Protein AF-A0A7X9J8P0-F1 (afdb_monomer_lite)

Sequence (40 aa):
GTVYVGGEEWSARSDEMIAAGSSVKVINREGLVLIVEPVK

Foldseek 3Di:
DWDQDPNDIAAEDEPDDDDPPFDWDFDDDDDRYTYIDGDD

Radius of gyration: 9.19 Å; chains: 1; bounding box: 21×20×23 Å

pLDDT: mean 96.28, std 2.79, range [80.81, 98.19]

Structure (mmCIF, N/CA/C/O backbone):
data_AF-A0A7X9J8P0-F1
#
_entry.id   AF-A0A7X9J8P0-F1
#
loop_
_atom_site.group_PDB
_atom_site.id
_atom_site.type_symbol
_atom_site.label_atom_id
_atom_site.label_alt_id
_atom_site.label_comp_id
_atom_site.label_asym_id
_atom_site.label_entity_id
_atom_site.label_seq_id
_atom_site.pdbx_PDB_ins_code
_atom_site.Cartn_x
_atom_site.Cartn_y
_atom_site.Cartn_z
_atom_site.occupancy
_atom_site.B_iso_or_equiv
_atom_site.auth_seq_id
_atom_site.auth_comp_id
_atom_site.auth_asym_id
_atom_site.auth_atom_id
_atom_site.pdbx_PDB_model_num
ATOM 1 N N . GLY A 1 1 ? 4.240 9.210 0.249 1.00 95.56 1 GLY A N 1
ATOM 2 C CA . GLY A 1 1 ? 4.894 8.871 1.525 1.00 95.56 1 GLY A CA 1
ATOM 3 C C . GLY A 1 1 ? 5.542 7.511 1.406 1.00 95.56 1 GLY A C 1
ATOM 4 O O . GLY A 1 1 ? 5.697 7.025 0.289 1.00 95.56 1 GLY A O 1
ATOM 5 N N . THR A 1 2 ? 5.884 6.903 2.535 1.00 97.38 2 THR A N 1
ATOM 6 C CA . THR A 1 2 ? 6.356 5.516 2.603 1.00 97.38 2 THR A CA 1
ATOM 7 C C . THR A 1 2 ? 5.448 4.696 3.512 1.00 97.38 2 THR A C 1
ATOM 9 O O . THR A 1 2 ? 4.787 5.241 4.398 1.00 97.38 2 THR A O 1
ATOM 12 N N . VAL A 1 3 ? 5.362 3.396 3.247 1.00 97.50 3 VAL A N 1
ATOM 13 C CA . VAL A 1 3 ? 4.578 2.429 4.028 1.00 97.50 3 VAL A CA 1
ATOM 14 C C . VAL A 1 3 ? 5.422 1.186 4.268 1.00 97.50 3 VAL A C 1
ATOM 16 O O . VAL A 1 3 ? 6.240 0.830 3.425 1.00 97.50 3 VAL A O 1
ATOM 19 N N . TYR A 1 4 ? 5.207 0.508 5.392 1.00 97.19 4 TYR A N 1
ATOM 20 C 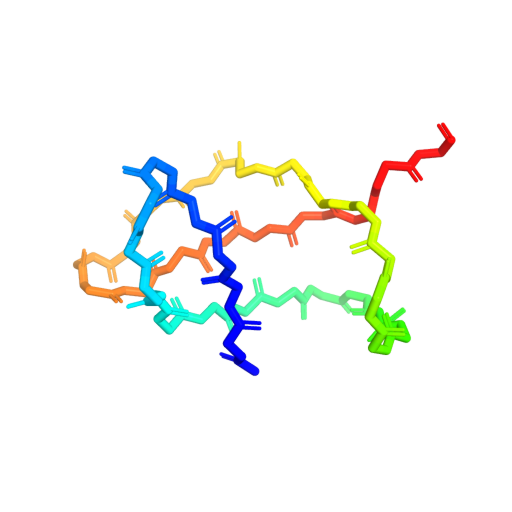CA . TYR A 1 4 ? 5.837 -0.781 5.670 1.00 97.19 4 TYR A CA 1
ATOM 21 C C . TYR A 1 4 ? 4.875 -1.915 5.322 1.00 97.19 4 TYR A C 1
ATOM 23 O O . TYR A 1 4 ? 3.797 -2.020 5.907 1.00 97.19 4 TYR A O 1
ATOM 31 N N . VAL A 1 5 ? 5.263 -2.767 4.373 1.00 94.75 5 VAL A N 1
ATOM 32 C CA . VAL A 1 5 ? 4.467 -3.911 3.906 1.00 94.75 5 VAL A CA 1
ATOM 33 C C . VAL A 1 5 ? 5.383 -5.121 3.776 1.00 94.75 5 VAL A C 1
ATOM 35 O O . VAL A 1 5 ? 6.437 -5.042 3.157 1.00 94.75 5 VAL A O 1
ATOM 38 N N . GLY A 1 6 ? 5.002 -6.248 4.384 1.00 91.50 6 GLY A N 1
ATOM 39 C CA . GLY A 1 6 ? 5.772 -7.494 4.281 1.00 91.50 6 GLY A CA 1
ATOM 40 C C . GLY A 1 6 ? 7.175 -7.445 4.903 1.00 91.50 6 GLY A C 1
ATOM 41 O O . GLY A 1 6 ? 8.001 -8.286 4.577 1.00 91.50 6 GLY A O 1
ATOM 42 N N . GLY A 1 7 ? 7.447 -6.482 5.791 1.00 95.31 7 GLY A N 1
ATOM 43 C CA . GLY A 1 7 ? 8.774 -6.274 6.383 1.00 95.31 7 GLY A CA 1
ATOM 44 C C . GLY A 1 7 ? 9.691 -5.348 5.578 1.00 95.31 7 GLY A C 1
ATOM 45 O O . GLY A 1 7 ? 10.834 -5.148 5.977 1.00 95.31 7 GLY A O 1
ATOM 46 N N . GLU A 1 8 ? 9.195 -4.754 4.492 1.00 96.06 8 GLU A N 1
ATOM 47 C CA . GLU A 1 8 ? 9.946 -3.836 3.634 1.00 96.06 8 GLU A CA 1
ATOM 48 C C . GLU A 1 8 ? 9.282 -2.456 3.587 1.00 96.06 8 GLU A C 1
ATOM 50 O O . GLU A 1 8 ? 8.057 -2.335 3.690 1.00 96.06 8 GLU A O 1
ATOM 55 N N . GLU A 1 9 ? 10.090 -1.410 3.408 1.00 97.19 9 GLU A N 1
ATOM 56 C CA . GLU A 1 9 ? 9.600 -0.053 3.169 1.00 97.19 9 GLU A CA 1
ATOM 57 C C . GLU A 1 9 ? 9.330 0.155 1.674 1.00 97.19 9 GLU A C 1
ATOM 59 O O . GLU A 1 9 ? 10.196 -0.070 0.828 1.00 97.19 9 GLU A O 1
ATOM 64 N N . TRP A 1 10 ? 8.126 0.615 1.347 1.00 97.62 10 TRP A N 1
ATOM 65 C CA . TRP A 1 10 ? 7.671 0.858 -0.018 1.00 97.62 10 TRP A CA 1
ATOM 66 C C . TRP A 1 10 ? 7.283 2.319 -0.220 1.00 97.62 10 TRP A C 1
ATOM 68 O O . TRP A 1 10 ? 6.712 2.960 0.665 1.00 97.62 10 TRP A O 1
ATOM 78 N N . SER 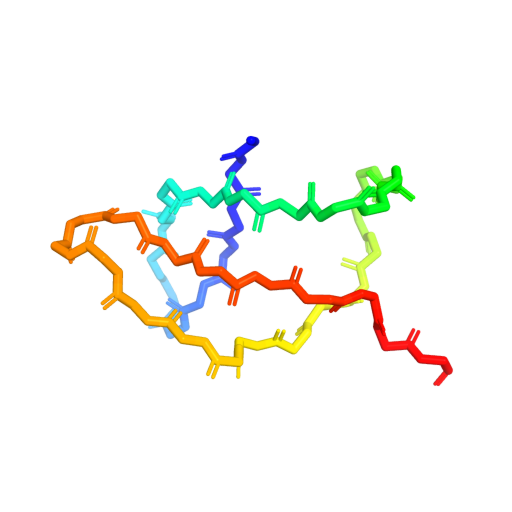A 1 11 ? 7.524 2.839 -1.427 1.00 98.00 11 SER A N 1
ATOM 79 C CA . SER A 1 11 ? 6.966 4.129 -1.847 1.00 98.00 11 SER A CA 1
ATOM 80 C C . SER A 1 11 ? 5.456 4.004 -2.022 1.00 98.00 11 SER A C 1
ATOM 82 O O . SER A 1 11 ? 4.991 3.066 -2.666 1.00 98.00 11 SER A O 1
ATOM 84 N N . ALA A 1 12 ? 4.684 4.952 -1.489 1.00 98.00 12 ALA A N 1
ATOM 85 C CA . ALA A 1 12 ? 3.228 4.910 -1.573 1.00 98.00 12 ALA A CA 1
ATOM 86 C C . ALA A 1 12 ? 2.569 6.267 -1.838 1.00 98.00 12 ALA A C 1
ATOM 88 O O . ALA A 1 12 ? 3.057 7.325 -1.411 1.00 98.00 12 ALA A O 1
ATOM 89 N N . ARG A 1 13 ? 1.420 6.218 -2.514 1.00 97.88 13 ARG A N 1
ATOM 90 C CA . ARG A 1 13 ? 0.512 7.343 -2.761 1.00 97.88 13 ARG A CA 1
ATOM 91 C C . ARG A 1 13 ? -0.894 7.011 -2.265 1.00 97.88 13 ARG A C 1
ATOM 93 O O . ARG A 1 13 ? -1.293 5.853 -2.267 1.00 97.88 13 ARG A O 1
ATOM 100 N N . SER A 1 14 ? -1.599 8.048 -1.835 1.00 97.31 14 SER A N 1
ATOM 101 C CA . SER A 1 14 ? -2.979 8.018 -1.356 1.00 97.31 14 SER A CA 1
ATOM 102 C C . SER A 1 14 ? -3.663 9.291 -1.840 1.00 97.31 14 SER A C 1
ATOM 104 O O . SER A 1 14 ? -3.013 10.341 -1.875 1.00 97.31 14 SER A O 1
ATOM 106 N N . ASP A 1 15 ? -4.942 9.194 -2.194 1.00 96.56 15 ASP A N 1
ATOM 107 C CA . ASP A 1 15 ? -5.773 10.354 -2.538 1.00 96.56 15 ASP A CA 1
ATOM 108 C C . ASP A 1 15 ? -6.214 11.136 -1.288 1.00 96.56 15 ASP A C 1
ATOM 110 O O . ASP A 1 15 ? -6.546 12.318 -1.362 1.00 96.56 15 ASP A O 1
ATOM 114 N N . GLU A 1 16 ? -6.152 10.500 -0.115 1.00 95.50 16 GLU A N 1
ATOM 115 C CA . GLU A 1 16 ? -6.462 11.101 1.181 1.00 95.50 16 GLU A CA 1
ATOM 116 C C . GLU A 1 16 ? -5.200 11.321 2.025 1.00 95.50 16 GLU A C 1
ATOM 118 O O . GLU A 1 16 ? -4.196 10.610 1.898 1.00 95.50 16 GLU A O 1
ATOM 123 N N . MET A 1 17 ? -5.252 12.299 2.933 1.00 95.19 17 MET A N 1
ATOM 124 C CA . MET A 1 17 ? -4.188 12.499 3.913 1.00 95.19 17 MET A CA 1
ATOM 125 C C . MET A 1 17 ? -4.218 11.374 4.949 1.00 95.19 17 MET A C 1
ATOM 127 O O . MET A 1 17 ? -5.227 11.150 5.612 1.00 95.19 17 MET A O 1
ATOM 131 N N . ILE A 1 18 ? -3.080 10.707 5.126 1.00 96.62 18 ILE A N 1
ATOM 132 C CA . ILE A 1 18 ? -2.905 9.631 6.101 1.00 96.62 18 ILE A CA 1
ATOM 133 C C . ILE A 1 18 ? -1.837 10.071 7.100 1.00 96.62 18 ILE A C 1
ATOM 135 O O . ILE A 1 18 ? -0.708 10.383 6.715 1.00 96.62 18 ILE A O 1
ATOM 139 N N . ALA A 1 19 ? -2.189 10.113 8.385 1.00 96.44 19 ALA A N 1
ATOM 140 C CA . ALA A 1 19 ? -1.241 10.452 9.440 1.00 96.44 19 ALA A CA 1
ATOM 141 C C . ALA A 1 19 ? -0.198 9.337 9.622 1.00 96.44 19 ALA A C 1
ATOM 143 O O . ALA A 1 19 ? -0.516 8.150 9.501 1.00 96.44 19 ALA A O 1
ATOM 144 N N . ALA A 1 20 ? 1.040 9.706 9.958 1.00 96.19 20 ALA A N 1
ATOM 145 C CA . ALA A 1 20 ? 2.100 8.738 10.230 1.00 96.19 20 ALA A CA 1
ATOM 146 C C . ALA A 1 20 ? 1.689 7.767 11.354 1.00 96.19 20 ALA A C 1
ATOM 148 O O . ALA A 1 20 ? 1.139 8.184 12.371 1.00 96.19 20 ALA A O 1
ATOM 149 N N . GLY A 1 21 ? 1.948 6.473 11.155 1.00 95.69 21 GLY A N 1
ATOM 150 C CA . GLY A 1 21 ? 1.537 5.408 12.078 1.00 95.69 21 GLY A CA 1
ATOM 151 C C . GLY A 1 21 ? 0.117 4.872 11.860 1.00 95.69 21 GLY A C 1
ATOM 152 O O . GLY A 1 21 ? -0.245 3.875 12.482 1.00 95.69 21 GLY A O 1
ATOM 153 N N . SER A 1 22 ? -0.679 5.473 10.969 1.00 96.56 22 SER A N 1
ATOM 154 C CA . SER A 1 22 ? -1.993 4.926 10.604 1.00 96.56 22 SER A CA 1
ATOM 155 C C . SER A 1 22 ? -1.849 3.622 9.819 1.00 96.56 22 SER A C 1
ATOM 157 O O . SER A 1 22 ? -0.927 3.460 9.018 1.00 96.56 22 SER A O 1
ATOM 159 N N . SER A 1 23 ? -2.797 2.704 10.012 1.00 96.50 23 SER A N 1
ATOM 160 C CA . SER A 1 23 ? -2.890 1.496 9.191 1.00 96.50 23 SER A CA 1
ATOM 161 C C . SER A 1 23 ? -3.472 1.824 7.819 1.00 96.50 23 SER A C 1
ATOM 163 O O . SER A 1 23 ? -4.416 2.606 7.699 1.00 96.50 23 SER A O 1
ATOM 165 N N . VAL A 1 24 ? -2.916 1.204 6.781 1.00 96.94 24 VAL A N 1
ATOM 166 C CA . VAL A 1 24 ? -3.317 1.427 5.389 1.00 96.94 24 VAL A CA 1
ATOM 167 C C . VAL A 1 24 ? -3.578 0.103 4.687 1.00 96.94 24 VAL A C 1
ATOM 169 O O . VAL A 1 24 ? -2.984 -0.923 5.025 1.00 96.94 24 VAL A O 1
ATOM 172 N N . LYS A 1 25 ? -4.456 0.125 3.687 1.00 96.94 25 LYS A N 1
ATOM 173 C CA . LYS A 1 25 ? -4.728 -1.006 2.80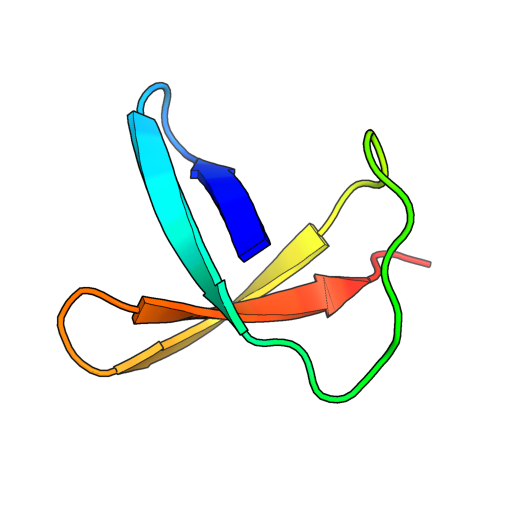1 1.00 96.94 25 LYS A CA 1
ATOM 174 C C . LYS A 1 25 ? -4.159 -0.706 1.423 1.00 96.94 25 LYS A C 1
ATOM 176 O O . LYS A 1 25 ? -4.449 0.337 0.850 1.00 96.94 25 LYS A O 1
ATOM 181 N N . VAL A 1 26 ? -3.385 -1.637 0.872 1.00 97.00 26 VAL A N 1
ATOM 182 C CA . VAL A 1 26 ? -2.922 -1.557 -0.519 1.00 97.00 26 VAL A CA 1
ATOM 183 C C . VAL A 1 26 ? -4.082 -1.906 -1.446 1.00 97.00 26 VAL A C 1
ATOM 185 O O . VAL A 1 26 ? -4.669 -2.984 -1.324 1.00 97.00 26 VAL A O 1
ATOM 188 N N . ILE A 1 27 ? -4.407 -0.999 -2.364 1.00 97.69 27 ILE A N 1
ATOM 189 C CA . ILE A 1 27 ? -5.495 -1.162 -3.336 1.00 97.69 27 ILE A CA 1
ATOM 190 C C . ILE A 1 27 ? -4.990 -1.331 -4.771 1.00 97.69 27 ILE A C 1
ATOM 192 O O . ILE A 1 27 ? -5.684 -1.929 -5.589 1.00 97.69 27 ILE A O 1
ATOM 196 N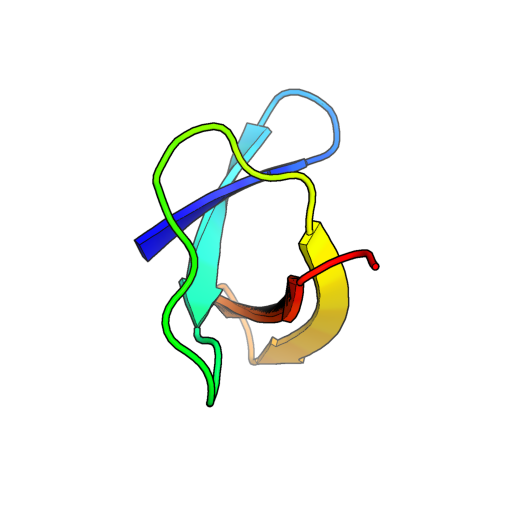 N . ASN A 1 28 ? -3.781 -0.851 -5.084 1.00 97.88 28 ASN A N 1
ATOM 197 C CA . ASN A 1 28 ? -3.160 -1.022 -6.398 1.00 97.88 28 ASN A CA 1
ATOM 198 C C . ASN A 1 28 ? -1.622 -0.910 -6.319 1.00 97.88 28 ASN A C 1
ATOM 200 O O . ASN A 1 28 ? -1.068 -0.509 -5.292 1.00 97.88 28 ASN A O 1
ATOM 204 N N . ARG A 1 29 ? -0.922 -1.247 -7.409 1.00 97.25 29 ARG A N 1
ATOM 205 C CA . ARG A 1 29 ? 0.530 -1.081 -7.561 1.00 97.25 29 ARG A CA 1
ATOM 206 C C . ARG A 1 29 ? 0.882 -0.544 -8.94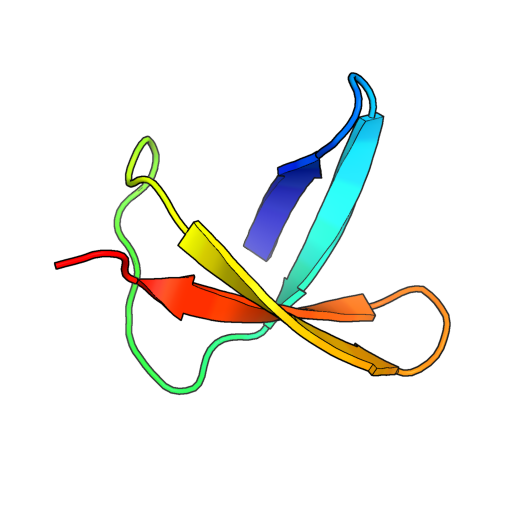4 1.00 97.25 29 ARG A C 1
ATOM 208 O O . ARG A 1 29 ? 0.618 -1.187 -9.956 1.00 97.25 29 ARG A O 1
ATOM 215 N N . GLU A 1 30 ? 1.596 0.571 -8.958 1.00 96.88 30 GLU A N 1
ATOM 216 C CA . GLU A 1 30 ? 2.127 1.232 -10.146 1.00 96.88 30 GLU A CA 1
ATOM 217 C C . GLU A 1 30 ? 3.659 1.137 -10.134 1.00 96.88 30 GLU A C 1
ATOM 219 O O . GLU A 1 30 ? 4.372 1.996 -9.611 1.00 96.88 30 GLU A O 1
ATOM 224 N N . GLY A 1 31 ? 4.188 0.032 -10.664 1.00 96.19 31 GLY A N 1
ATOM 225 C CA . GLY A 1 31 ? 5.625 -0.248 -10.629 1.00 96.19 31 GLY A CA 1
ATOM 226 C C . GLY A 1 31 ? 6.143 -0.410 -9.196 1.00 96.19 31 GLY A C 1
ATOM 227 O O . GLY A 1 31 ? 5.790 -1.375 -8.519 1.00 96.19 31 GLY A O 1
ATOM 228 N N . LEU A 1 32 ? 6.985 0.529 -8.751 1.00 95.62 32 LEU A N 1
ATOM 229 C CA . LEU A 1 32 ? 7.563 0.569 -7.397 1.00 95.62 32 LEU A CA 1
ATOM 230 C C . LEU A 1 32 ? 6.767 1.449 -6.419 1.00 95.62 32 LEU A C 1
ATOM 232 O O . LEU A 1 32 ? 7.221 1.693 -5.302 1.00 95.62 32 LEU A O 1
ATOM 236 N N . VAL A 1 33 ? 5.595 1.940 -6.832 1.00 97.56 33 VAL A N 1
ATOM 237 C CA . VAL A 1 33 ? 4.711 2.759 -6.000 1.00 97.56 33 VAL A CA 1
ATOM 238 C C . VAL A 1 33 ? 3.439 1.980 -5.679 1.00 97.56 33 VAL A C 1
ATOM 240 O O . VAL A 1 33 ? 2.759 1.480 -6.573 1.00 97.56 33 VAL A O 1
ATOM 243 N N . LEU A 1 34 ? 3.104 1.878 -4.397 1.00 98.12 34 LEU A N 1
ATOM 244 C CA . LEU A 1 34 ? 1.842 1.313 -3.928 1.00 98.12 34 LEU A CA 1
ATOM 245 C C . LEU A 1 34 ? 0.775 2.406 -3.851 1.00 98.12 34 LEU A C 1
ATOM 247 O O . LEU A 1 34 ? 1.033 3.500 -3.350 1.00 98.12 34 LEU A O 1
ATOM 251 N N . ILE A 1 35 ? -0.434 2.099 -4.309 1.00 98.12 35 ILE A N 1
ATOM 252 C CA . ILE A 1 35 ? -1.604 2.944 -4.074 1.00 98.12 35 ILE A CA 1
ATOM 253 C C . ILE A 1 35 ? -2.319 2.391 -2.854 1.00 98.12 35 ILE A C 1
ATOM 255 O O . ILE A 1 35 ? -2.640 1.197 -2.804 1.00 98.12 35 ILE A O 1
ATOM 259 N N . VAL A 1 36 ? -2.508 3.244 -1.856 1.00 98.19 36 VAL A N 1
ATOM 260 C CA . VAL A 1 36 ? -3.034 2.861 -0.550 1.00 98.19 36 VAL A CA 1
ATOM 261 C C . VAL A 1 36 ? -4.165 3.783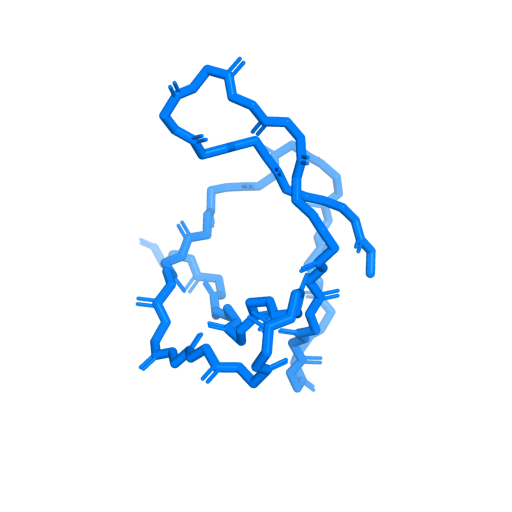 -0.122 1.00 98.19 36 VAL A C 1
ATOM 263 O O . VAL A 1 36 ? -4.183 4.957 -0.478 1.00 98.19 36 VAL A O 1
ATOM 266 N N . GLU A 1 37 ? -5.061 3.246 0.696 1.00 97.88 37 GLU A N 1
ATOM 267 C CA . GLU A 1 37 ? -6.145 3.980 1.353 1.00 97.88 37 GLU A CA 1
ATOM 268 C C . GLU A 1 37 ? -6.077 3.759 2.873 1.00 97.88 37 GLU A C 1
ATOM 270 O O . GLU A 1 37 ? -5.583 2.711 3.319 1.00 97.88 37 GLU A O 1
ATOM 275 N N . PRO A 1 38 ? -6.553 4.712 3.695 1.00 97.12 38 PRO A N 1
ATOM 276 C CA . PRO A 1 38 ? -6.632 4.521 5.138 1.00 97.12 38 PRO A CA 1
ATOM 277 C C . PRO A 1 38 ? -7.589 3.376 5.495 1.00 97.12 38 PRO A C 1
ATOM 279 O O . PRO A 1 38 ? -8.667 3.227 4.916 1.00 97.12 38 PRO A O 1
ATOM 282 N N . VAL A 1 39 ? -7.211 2.568 6.487 1.00 94.38 39 VAL A N 1
ATOM 283 C CA . VAL A 1 39 ? -8.135 1.604 7.099 1.00 94.38 39 VAL A CA 1
ATOM 284 C C . VAL A 1 39 ? -9.021 2.363 8.089 1.00 94.38 39 VAL A C 1
ATOM 286 O O . VAL A 1 39 ? -8.501 3.091 8.933 1.00 94.38 39 VAL A O 1
ATOM 289 N N . LYS A 1 40 ? -10.344 2.219 7.961 1.00 80.81 40 LYS A N 1
ATOM 290 C CA . LYS A 1 40 ? -11.323 2.749 8.925 1.00 80.81 40 LYS A CA 1
ATOM 291 C C . LYS A 1 40 ? -11.353 1.936 10.212 1.00 80.81 40 LYS A C 1
ATOM 293 O O . LYS A 1 40 ? -11.203 0.697 10.116 1.00 80.81 40 LYS A O 1
#

Secondary structure (DSSP, 8-state):
-EEEETTEEEEEE-SS---TT--EEEEEEETTEEEEEE--